Protein AF-A0A7Z0SEP5-F1 (afdb_monomer)

Secondary structure (DSSP, 8-state):
--HHHHHHHHHHHTTT-EEEEE--TTSSEEEEEESSSS-EEEEEHHHHHHSHHHHHHHHHHHHHHTTT---EEEEEEETTEEEEEE----

Nearest PDB structures (foldseek):
  2v0r-assembly2_B  TM=3.341E-01  e=9.254E-01  Homo sapiens
  8uw3-assembly1_A  TM=3.166E-01  e=2.303E+00  Homo sapiens
  8je7-assembly1_A  TM=4.029E-01  e=2.800E+00  Anopheles culicifacies
  5ifu-assembly2_B  TM=3.419E-01  e=4.138E+00  Plasmodium falciparum 3D7

pLDDT: mean 84.77, std 10.26, range [40.44, 94.0]

Mean predicted aligned error: 5.21 Å

Solvent-accessible surface area (backbone atoms only — not comparable to full-atom values): 5281 Å² total; per-residue (Å²): 137,61,69,67,61,55,53,54,59,44,36,72,80,42,80,55,40,63,70,49,71,48,63,60,92,85,68,62,28,36,37,38,33,39,63,75,55,93,20,37,41,36,40,37,44,66,48,58,72,76,35,44,70,64,48,43,52,53,51,45,51,50,55,65,73,43,68,94,53,78,45,46,30,32,52,45,80,55,98,93,39,80,44,78,42,77,55,76,88,124

Foldseek 3Di:
DDPVVLVVLLCVLLVCQFPDKDDDPPLQFMWTAGPPPRAIETEGPCCCVPVRVLVSVVVSVVSVVQPPHHAYWYWDQPPNHTDTDGDPPD

Structure (mmCIF, N/CA/C/O backbone):
data_AF-A0A7Z0SEP5-F1
#
_entry.id   AF-A0A7Z0SEP5-F1
#
loop_
_atom_site.group_PDB
_atom_site.id
_atom_site.type_symbol
_atom_site.label_atom_id
_atom_site.label_alt_id
_atom_site.label_comp_id
_atom_site.label_asym_id
_atom_site.label_entity_id
_atom_site.label_seq_id
_atom_site.pdbx_PDB_ins_code
_atom_site.Cartn_x
_atom_site.Cartn_y
_atom_site.Cartn_z
_atom_site.occupancy
_atom_site.B_iso_or_equiv
_atom_site.auth_seq_id
_atom_site.auth_comp_id
_atom_site.auth_asym_id
_atom_site.auth_atom_id
_atom_site.pdbx_PDB_model_num
ATOM 1 N N . MET A 1 1 ? -15.590 -1.261 4.338 1.00 59.41 1 MET A N 1
ATOM 2 C CA . MET A 1 1 ? -15.109 -0.763 3.027 1.00 59.41 1 MET A CA 1
ATOM 3 C C . MET A 1 1 ? -14.390 -1.892 2.310 1.00 59.41 1 MET A C 1
ATOM 5 O O . MET A 1 1 ? -13.807 -2.725 2.993 1.00 59.41 1 MET A O 1
ATOM 9 N N . SER A 1 2 ? -14.466 -1.976 0.978 1.00 78.81 2 SER A N 1
ATOM 10 C CA . SER A 1 2 ? -13.764 -3.021 0.221 1.00 78.81 2 SER A CA 1
ATOM 11 C C . SER A 1 2 ? -12.383 -2.533 -0.229 1.00 78.81 2 SER A C 1
ATOM 13 O O . SER A 1 2 ? -12.208 -1.368 -0.585 1.00 78.81 2 SER A O 1
ATOM 15 N N . TYR A 1 3 ? -11.403 -3.437 -0.238 1.00 85.56 3 TYR A N 1
ATOM 16 C CA . TYR A 1 3 ? -10.036 -3.156 -0.690 1.00 85.56 3 TYR A CA 1
ATOM 17 C C . TYR A 1 3 ? -9.978 -2.639 -2.138 1.00 85.56 3 TYR A C 1
ATOM 19 O O . TYR A 1 3 ? -9.158 -1.785 -2.453 1.00 85.56 3 TYR A O 1
ATOM 27 N N . GLY A 1 4 ? -10.900 -3.076 -3.003 1.00 85.50 4 GLY A N 1
ATOM 28 C CA . GLY A 1 4 ? -10.980 -2.592 -4.385 1.00 85.50 4 GLY A CA 1
ATOM 29 C C . GLY A 1 4 ? -11.254 -1.086 -4.482 1.00 85.50 4 GLY A C 1
ATOM 30 O O . GLY A 1 4 ? -10.644 -0.407 -5.302 1.00 85.50 4 GLY A O 1
ATOM 31 N N . THR A 1 5 ? -12.101 -0.526 -3.610 1.00 89.25 5 THR A N 1
ATOM 32 C CA . THR A 1 5 ? -12.341 0.928 -3.575 1.00 89.25 5 THR A CA 1
ATOM 33 C C . THR A 1 5 ? -11.083 1.695 -3.169 1.00 89.25 5 THR A C 1
ATOM 35 O O . THR A 1 5 ? -10.810 2.756 -3.727 1.00 89.25 5 THR A O 1
ATOM 38 N N . PHE A 1 6 ? -10.298 1.142 -2.240 1.00 89.44 6 PHE A N 1
ATOM 39 C CA . PHE A 1 6 ? -9.048 1.748 -1.775 1.00 89.44 6 PHE A CA 1
ATOM 40 C C . PHE A 1 6 ? -8.011 1.789 -2.894 1.00 89.44 6 PHE A C 1
ATOM 42 O O . PHE A 1 6 ? -7.454 2.839 -3.205 1.00 89.44 6 PHE A O 1
ATOM 49 N N . VAL A 1 7 ? -7.828 0.658 -3.575 1.00 89.25 7 VAL A N 1
ATOM 50 C CA . VAL A 1 7 ? -6.902 0.546 -4.706 1.00 89.25 7 VAL A CA 1
ATOM 51 C C . VAL A 1 7 ? -7.325 1.444 -5.867 1.00 89.25 7 VAL A C 1
ATOM 53 O O . VAL A 1 7 ? -6.483 2.112 -6.463 1.00 89.25 7 VAL A O 1
ATOM 56 N N . ASN A 1 8 ? -8.625 1.538 -6.157 1.00 88.69 8 ASN A N 1
ATOM 57 C CA . ASN A 1 8 ? -9.131 2.458 -7.175 1.00 88.69 8 ASN A CA 1
ATOM 58 C C . ASN A 1 8 ? -8.826 3.921 -6.833 1.00 88.69 8 ASN A C 1
ATOM 60 O O . ASN A 1 8 ? -8.488 4.692 -7.729 1.00 88.69 8 ASN A O 1
ATOM 64 N N . ALA A 1 9 ? -8.925 4.311 -5.560 1.00 89.06 9 ALA A N 1
ATOM 65 C CA . ALA A 1 9 ? -8.569 5.657 -5.122 1.00 89.06 9 ALA A CA 1
ATOM 66 C C . ALA A 1 9 ? -7.061 5.921 -5.274 1.00 89.06 9 ALA A C 1
ATOM 68 O O . ALA A 1 9 ? -6.681 6.944 -5.841 1.00 89.06 9 ALA A O 1
ATOM 69 N N . LEU A 1 10 ? -6.213 4.965 -4.883 1.00 88.19 10 LEU A N 1
ATOM 70 C CA . LEU A 1 10 ? -4.765 5.047 -5.092 1.00 88.19 10 LEU A CA 1
ATOM 71 C C . LEU A 1 10 ? -4.398 5.213 -6.574 1.00 88.19 10 LEU A C 1
ATOM 73 O O . LEU A 1 10 ? -3.558 6.052 -6.910 1.00 88.19 10 LEU A O 1
ATOM 77 N N . ASN A 1 11 ? -5.038 4.444 -7.461 1.00 84.25 11 ASN A N 1
ATOM 78 C CA . ASN A 1 11 ? -4.736 4.421 -8.895 1.00 84.25 11 ASN A CA 1
ATOM 79 C C . ASN A 1 11 ? -5.125 5.698 -9.652 1.00 84.25 11 ASN A C 1
ATOM 81 O O . ASN A 1 11 ? -4.547 5.955 -10.708 1.00 84.25 11 ASN A O 1
ATOM 85 N N . LYS A 1 12 ? -6.043 6.523 -9.124 1.00 81.44 12 LYS A N 1
ATOM 86 C CA . LYS A 1 12 ? -6.437 7.791 -9.766 1.00 81.44 12 LYS A CA 1
ATOM 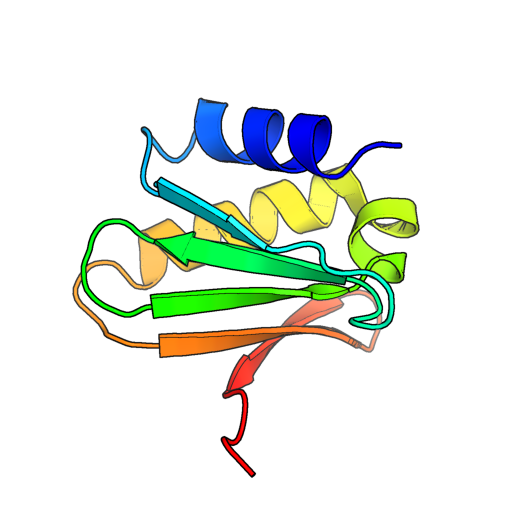87 C C . LYS A 1 12 ? -5.259 8.749 -9.959 1.00 81.44 12 LYS A C 1
ATOM 89 O O . LYS A 1 12 ? -5.193 9.405 -10.992 1.00 81.44 12 LYS A O 1
ATOM 94 N N . GLU A 1 13 ? -4.326 8.800 -9.007 1.00 72.38 13 GLU A N 1
ATOM 95 C CA . GLU A 1 13 ? -3.196 9.747 -9.050 1.00 72.38 13 GLU A CA 1
ATOM 96 C C . GLU A 1 13 ? -1.815 9.094 -9.152 1.00 72.38 13 GLU A C 1
ATOM 98 O O . GLU A 1 13 ? -0.808 9.788 -9.314 1.00 72.38 13 GLU A O 1
ATOM 103 N N . SER A 1 14 ? -1.753 7.765 -9.068 1.00 68.06 14 SER A N 1
ATOM 104 C CA . SER A 1 14 ? -0.524 6.996 -9.288 1.00 68.06 14 SER A CA 1
ATOM 105 C C . SER A 1 14 ? -0.391 6.498 -10.732 1.00 68.06 14 SER A C 1
ATOM 107 O O . SER A 1 14 ? 0.414 5.619 -10.996 1.00 68.06 14 SER A O 1
ATOM 109 N N . GLN A 1 15 ? -1.178 7.035 -11.678 1.00 69.44 15 GLN A N 1
ATOM 110 C CA . GLN A 1 15 ? -1.062 6.783 -13.128 1.00 69.44 15 GLN A CA 1
ATOM 111 C C . GLN A 1 15 ? -1.001 5.290 -13.529 1.00 69.44 15 GLN A C 1
ATOM 113 O O . GLN A 1 15 ? -0.382 4.918 -14.525 1.00 69.44 15 GLN A O 1
ATOM 118 N N . GLY A 1 16 ? -1.659 4.408 -12.768 1.00 69.31 16 GLY A N 1
ATOM 119 C CA . GLY A 1 16 ? -1.650 2.966 -13.037 1.00 69.31 16 GLY A CA 1
ATOM 120 C C . GLY A 1 16 ? -0.360 2.248 -12.624 1.00 69.31 16 GLY A C 1
ATOM 121 O O . GLY A 1 16 ? -0.065 1.173 -13.157 1.00 69.31 16 GLY A O 1
ATOM 122 N N . CYS A 1 17 ? 0.403 2.816 -11.683 1.00 83.25 17 CYS A N 1
ATOM 123 C CA . CYS A 1 17 ? 1.537 2.148 -11.049 1.00 83.25 17 CYS A CA 1
ATOM 124 C C . CYS A 1 17 ? 1.118 0.883 -10.293 1.00 83.25 17 CYS A C 1
ATOM 126 O O . CYS A 1 17 ? 1.934 -0.026 -10.202 1.00 83.25 17 CYS A O 1
ATOM 128 N N . ILE A 1 18 ? -0.113 0.785 -9.778 1.00 88.69 18 ILE A N 1
ATOM 129 C CA . ILE A 1 18 ? -0.602 -0.426 -9.105 1.00 88.69 18 ILE A CA 1
ATOM 130 C C . ILE A 1 18 ? -1.271 -1.332 -10.142 1.00 88.69 18 ILE A C 1
ATOM 132 O O . ILE A 1 18 ? -2.303 -0.979 -10.716 1.00 88.69 18 ILE A O 1
ATOM 136 N N . VAL A 1 19 ? -0.685 -2.509 -10.374 1.00 88.69 19 VAL A N 1
ATOM 137 C CA . VAL A 1 19 ? -1.126 -3.465 -11.410 1.00 88.69 19 VAL A CA 1
ATOM 138 C C . VAL A 1 19 ? -1.989 -4.592 -10.869 1.00 88.69 19 VAL A C 1
ATOM 140 O O . VAL A 1 19 ? -2.798 -5.148 -11.605 1.00 88.69 19 VAL A O 1
ATOM 143 N N . ALA A 1 20 ? -1.825 -4.926 -9.594 1.00 89.44 20 ALA A N 1
ATOM 144 C CA . ALA A 1 20 ? -2.615 -5.937 -8.917 1.00 89.44 20 ALA A CA 1
ATOM 145 C C . ALA A 1 20 ? -2.646 -5.652 -7.417 1.00 89.44 20 ALA A C 1
ATOM 147 O O . ALA A 1 20 ? -1.842 -4.875 -6.893 1.00 89.44 20 ALA A O 1
ATOM 148 N N . TYR A 1 21 ? -3.570 -6.303 -6.724 1.00 91.50 21 TYR A N 1
ATOM 149 C CA . TYR A 1 21 ? -3.572 -6.345 -5.275 1.00 91.50 21 TYR A CA 1
ATOM 150 C C . TYR A 1 21 ? -4.027 -7.720 -4.786 1.00 91.50 21 TYR A C 1
ATOM 152 O O . TYR A 1 21 ? -4.864 -8.356 -5.428 1.00 91.50 21 TYR A O 1
ATOM 160 N N . ASP A 1 22 ? -3.493 -8.151 -3.649 1.00 90.38 22 ASP A N 1
ATOM 161 C CA . ASP A 1 22 ? -3.922 -9.352 -2.933 1.00 90.38 22 ASP A CA 1
ATOM 162 C C . ASP A 1 22 ? -4.532 -8.945 -1.588 1.00 90.38 22 ASP A C 1
ATOM 164 O O . ASP A 1 22 ? -3.992 -8.101 -0.874 1.00 90.38 22 ASP A O 1
ATOM 168 N N . ASN A 1 23 ? -5.679 -9.518 -1.246 1.00 85.50 23 ASN A N 1
ATOM 169 C CA . ASN A 1 23 ? -6.387 -9.284 0.008 1.00 85.50 23 ASN A CA 1
ATOM 170 C C . ASN A 1 23 ? -6.890 -10.590 0.643 1.00 85.50 23 ASN A C 1
ATOM 172 O O . ASN A 1 23 ? -7.958 -10.607 1.268 1.00 85.50 23 ASN A O 1
ATOM 176 N N . ALA A 1 24 ? -6.144 -11.685 0.455 1.00 76.88 24 ALA A N 1
ATOM 177 C CA . ALA A 1 24 ? -6.492 -13.002 0.962 1.00 76.88 24 ALA A CA 1
ATOM 178 C C . ALA A 1 24 ? -6.938 -12.972 2.437 1.00 76.88 24 ALA A C 1
ATOM 180 O O . ALA A 1 24 ? -6.378 -12.283 3.301 1.00 76.88 24 ALA A O 1
ATOM 181 N N . LYS A 1 25 ? -7.997 -13.739 2.731 1.00 64.50 25 LYS A N 1
ATOM 182 C CA . LYS A 1 25 ? -8.547 -13.855 4.087 1.00 64.50 25 LYS A CA 1
ATOM 183 C C . LYS A 1 25 ? -7.448 -14.320 5.046 1.00 64.50 25 LYS A C 1
ATOM 185 O O . LYS A 1 25 ? -6.861 -15.373 4.843 1.00 64.50 25 LYS A O 1
ATOM 190 N N . GLY A 1 26 ? -7.222 -13.545 6.108 1.00 67.94 26 GLY A N 1
ATOM 191 C CA . GLY A 1 26 ? -6.214 -13.834 7.136 1.00 67.94 26 GLY A CA 1
ATOM 192 C C . GLY A 1 26 ? -4.948 -12.976 7.058 1.00 67.94 26 GLY A C 1
ATOM 193 O O . GLY A 1 26 ? -4.221 -12.927 8.039 1.00 67.94 26 GLY A O 1
ATOM 194 N N . HIS A 1 27 ? -4.721 -12.226 5.972 1.00 71.44 27 HIS A N 1
ATOM 195 C CA . HIS A 1 27 ? -3.535 -11.361 5.839 1.00 71.44 27 HIS A CA 1
ATOM 196 C C . HIS A 1 27 ? -3.601 -10.092 6.705 1.00 71.44 27 HIS A C 1
ATOM 198 O O . HIS A 1 27 ? -2.613 -9.380 6.836 1.00 71.44 27 HIS A O 1
ATOM 204 N N . GLY A 1 28 ? -4.771 -9.764 7.266 1.00 85.50 28 GLY A N 1
ATOM 205 C CA . GLY A 1 28 ? -4.952 -8.554 8.073 1.00 85.50 28 GLY A CA 1
ATOM 206 C C . GLY A 1 28 ? -4.784 -7.250 7.285 1.00 85.50 28 GLY A C 1
ATOM 207 O O . GLY A 1 28 ? -4.591 -6.202 7.891 1.00 85.50 28 GLY A O 1
ATOM 208 N N . GLY A 1 29 ? -4.852 -7.293 5.950 1.00 89.38 29 GLY A N 1
ATOM 209 C CA . GLY A 1 29 ? -4.584 -6.149 5.085 1.00 89.38 29 GLY A CA 1
ATOM 210 C C . GLY A 1 29 ? -4.625 -6.491 3.599 1.00 89.38 29 GLY A C 1
ATOM 211 O O . GLY A 1 29 ? -5.259 -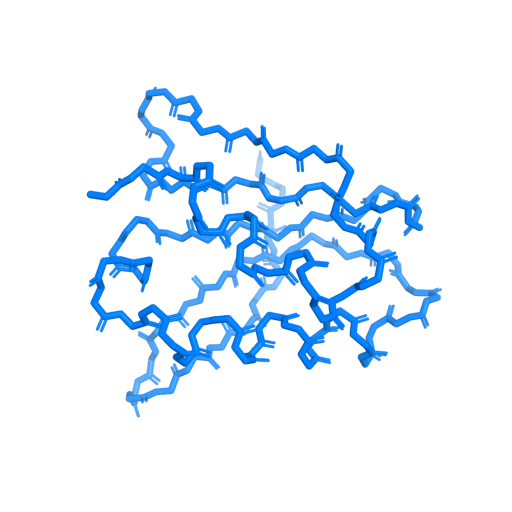7.463 3.188 1.00 89.38 29 GLY A O 1
ATOM 212 N N . CYS A 1 30 ? -3.951 -5.666 2.805 1.00 91.31 30 CYS A N 1
ATOM 213 C CA . CYS A 1 30 ? -3.870 -5.752 1.354 1.00 91.31 30 CYS A CA 1
ATOM 214 C C . CYS A 1 30 ? -2.420 -5.585 0.895 1.00 91.31 30 CYS A C 1
ATOM 216 O O . CYS A 1 30 ? -1.749 -4.662 1.340 1.00 91.31 30 CYS A O 1
ATOM 218 N N . ILE A 1 31 ? -1.943 -6.423 -0.020 1.00 92.31 31 ILE A N 1
ATOM 219 C CA . ILE A 1 31 ? -0.645 -6.265 -0.683 1.00 92.31 31 ILE A CA 1
ATOM 220 C C . ILE A 1 31 ? -0.887 -5.595 -2.031 1.00 92.31 31 ILE A C 1
ATOM 222 O O . ILE A 1 31 ? -1.687 -6.077 -2.824 1.00 92.31 31 ILE A O 1
ATOM 226 N N . LEU A 1 32 ? -0.217 -4.480 -2.292 1.00 91.88 32 LEU A N 1
ATOM 227 C CA . LEU A 1 32 ? -0.229 -3.779 -3.571 1.00 91.88 32 LEU A CA 1
ATOM 228 C C . LEU A 1 32 ? 0.961 -4.245 -4.403 1.00 91.88 32 LEU A C 1
ATOM 230 O O . LEU A 1 32 ? 2.088 -4.204 -3.915 1.00 91.88 32 LEU A O 1
ATOM 234 N N . HIS A 1 33 ? 0.724 -4.636 -5.651 1.00 91.00 33 HIS A N 1
ATOM 235 C CA . HIS A 1 33 ? 1.771 -4.979 -6.611 1.00 91.00 33 HIS A CA 1
ATOM 236 C C . HIS A 1 33 ? 1.987 -3.818 -7.574 1.00 91.00 33 HIS A C 1
ATOM 238 O O . HIS A 1 33 ? 1.030 -3.326 -8.185 1.00 91.00 33 HIS A O 1
ATOM 244 N N . LEU A 1 34 ? 3.240 -3.390 -7.724 1.00 89.12 34 LEU A N 1
ATOM 245 C CA . LEU A 1 34 ? 3.602 -2.257 -8.570 1.00 89.12 34 LEU A CA 1
ATOM 246 C C . LEU A 1 34 ? 4.079 -2.706 -9.961 1.00 89.12 34 LEU A C 1
ATOM 248 O O . LEU A 1 34 ? 4.628 -3.791 -10.127 1.00 89.12 34 LEU A O 1
ATOM 252 N N . ARG A 1 35 ? 3.840 -1.872 -10.981 1.00 83.19 35 ARG A N 1
ATOM 253 C CA . ARG A 1 35 ? 4.151 -2.148 -12.396 1.00 83.19 35 ARG A CA 1
ATOM 254 C C . ARG A 1 35 ? 5.649 -2.260 -12.652 1.00 83.19 35 ARG A C 1
ATOM 256 O O . ARG A 1 35 ? 6.095 -3.095 -13.436 1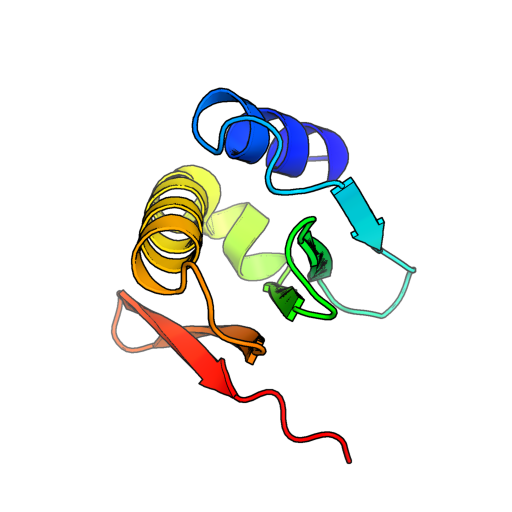.00 83.19 35 ARG A O 1
ATOM 263 N N . THR A 1 36 ? 6.413 -1.344 -12.074 1.00 69.31 36 THR A N 1
ATOM 264 C CA . THR A 1 36 ? 7.845 -1.217 -12.313 1.00 69.31 36 THR A CA 1
ATOM 265 C C . THR A 1 36 ? 8.579 -2.121 -11.335 1.00 69.31 36 THR A C 1
ATOM 267 O O . THR A 1 36 ? 8.876 -1.692 -10.224 1.00 69.31 36 THR A O 1
ATOM 270 N N . ARG A 1 37 ? 8.894 -3.344 -11.790 1.00 69.88 37 ARG A N 1
ATOM 271 C CA . ARG A 1 37 ? 9.722 -4.348 -11.083 1.00 69.88 37 ARG A CA 1
ATOM 272 C C . ARG A 1 37 ? 8.998 -5.006 -9.888 1.00 69.88 37 ARG A C 1
ATOM 274 O O . ARG A 1 37 ? 7.871 -4.605 -9.603 1.00 69.88 37 ARG A O 1
ATOM 281 N N . PRO A 1 38 ? 9.530 -6.077 -9.253 1.00 79.12 38 PRO A N 1
ATOM 282 C CA . PRO A 1 38 ? 8.786 -6.843 -8.255 1.00 79.12 38 PRO A CA 1
ATOM 283 C C . PRO A 1 38 ? 8.737 -6.091 -6.917 1.00 79.12 38 PRO A C 1
ATOM 285 O O . PRO A 1 38 ? 9.275 -6.554 -5.922 1.0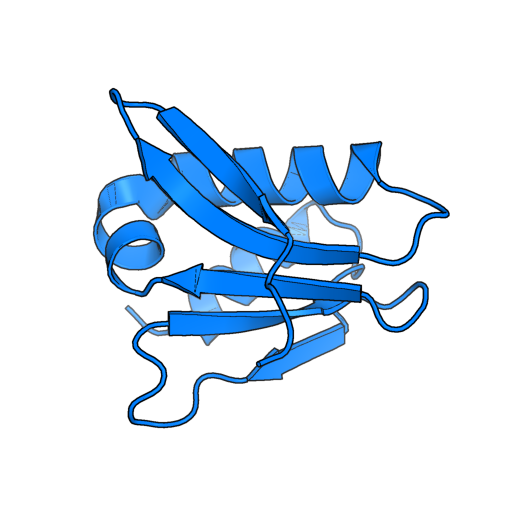0 79.12 38 PRO A O 1
ATOM 288 N N . SER A 1 39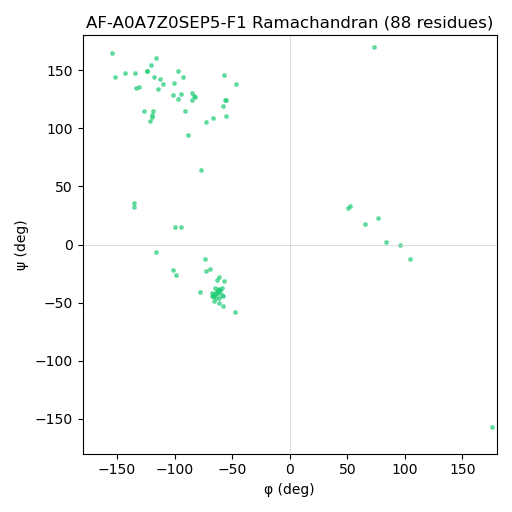 ? 8.092 -4.926 -6.895 1.00 88.75 39 SER A N 1
ATOM 289 C CA . SER A 1 39 ? 7.895 -4.121 -5.694 1.00 88.75 39 SER A CA 1
ATOM 290 C C . SER A 1 39 ? 6.495 -4.325 -5.135 1.00 88.75 39 SER A C 1
ATOM 292 O O . SER A 1 39 ? 5.505 -4.367 -5.878 1.00 88.75 39 SER A O 1
ATOM 294 N N . THR A 1 40 ? 6.409 -4.425 -3.811 1.00 92.06 40 THR A N 1
ATOM 295 C CA . THR A 1 40 ? 5.144 -4.608 -3.101 1.00 92.06 40 THR A CA 1
ATOM 296 C C . THR A 1 40 ? 5.019 -3.688 -1.897 1.00 92.06 40 THR A C 1
ATOM 298 O O . THR A 1 40 ? 6.001 -3.379 -1.222 1.00 92.06 40 THR A O 1
ATOM 301 N N . ILE A 1 41 ? 3.785 -3.278 -1.600 1.00 92.50 41 ILE A N 1
ATOM 302 C CA . ILE A 1 41 ? 3.448 -2.540 -0.378 1.00 92.50 41 ILE A CA 1
ATOM 303 C C . ILE A 1 41 ? 2.312 -3.268 0.334 1.00 92.50 41 ILE A C 1
ATOM 305 O O . ILE A 1 41 ? 1.202 -3.337 -0.187 1.00 92.50 41 ILE A O 1
ATOM 309 N N . PHE A 1 42 ? 2.569 -3.795 1.524 1.00 93.44 42 PHE A N 1
ATOM 310 C CA . PHE A 1 42 ? 1.540 -4.307 2.415 1.00 93.44 42 PHE A CA 1
ATOM 311 C C . PHE A 1 42 ? 0.898 -3.162 3.204 1.00 93.44 42 PHE A C 1
ATOM 313 O O . PHE A 1 42 ? 1.583 -2.389 3.867 1.00 93.44 42 PHE A O 1
ATOM 320 N N . VAL A 1 43 ? -0.426 -3.077 3.155 1.00 92.75 43 VAL A N 1
ATOM 321 C CA . VAL A 1 43 ? -1.239 -2.076 3.843 1.00 92.75 43 VAL A CA 1
ATOM 322 C C . VAL A 1 43 ? -2.196 -2.793 4.802 1.00 92.75 43 VAL A C 1
ATOM 324 O O . VAL A 1 43 ? -3.139 -3.446 4.342 1.00 92.75 43 VAL A O 1
ATOM 327 N N . PRO A 1 44 ? -1.999 -2.685 6.126 1.00 92.62 44 PRO A N 1
ATOM 328 C CA . PRO A 1 44 ? -2.908 -3.241 7.122 1.00 92.62 44 PRO A CA 1
ATOM 329 C C . PRO A 1 44 ? -4.345 -2.725 6.978 1.00 92.62 44 PRO A C 1
ATOM 331 O O . PRO A 1 44 ? -4.589 -1.557 6.664 1.00 92.62 44 PRO A O 1
ATOM 334 N N . SER A 1 45 ? -5.325 -3.573 7.284 1.00 91.06 45 SER A N 1
ATOM 335 C CA . SER A 1 45 ? -6.748 -3.223 7.226 1.00 91.06 45 SER A CA 1
ATOM 336 C C . SER A 1 45 ? -7.119 -2.120 8.219 1.00 91.06 45 SER A C 1
ATOM 338 O O . SER A 1 45 ? -8.009 -1.316 7.936 1.00 91.06 45 SER A O 1
ATOM 340 N N . SER A 1 46 ? -6.421 -2.050 9.356 1.00 91.06 46 SER A N 1
ATOM 341 C CA . SER A 1 46 ? -6.567 -0.986 10.351 1.00 91.06 46 SER A CA 1
ATOM 342 C C . SER A 1 46 ? -6.197 0.377 9.772 1.00 91.06 46 SER A C 1
ATOM 344 O O . SER A 1 46 ? -6.926 1.339 9.985 1.00 91.06 46 SER A O 1
ATOM 346 N N . ILE A 1 47 ? -5.131 0.453 8.972 1.00 92.25 47 ILE A N 1
ATOM 347 C CA . ILE A 1 47 ? -4.706 1.686 8.298 1.00 92.25 47 ILE A CA 1
ATOM 348 C C . ILE A 1 47 ? -5.723 2.091 7.234 1.00 92.25 47 ILE A C 1
ATOM 350 O O . ILE A 1 47 ? -6.136 3.246 7.196 1.00 92.25 47 ILE A O 1
ATOM 354 N N . ILE A 1 48 ? -6.203 1.137 6.434 1.00 90.06 48 ILE A N 1
ATOM 355 C CA . ILE A 1 48 ? -7.243 1.404 5.430 1.00 90.06 48 ILE A CA 1
ATOM 356 C C . ILE A 1 48 ? -8.525 1.910 6.106 1.00 90.06 48 ILE A C 1
ATOM 358 O O . ILE A 1 48 ? -9.169 2.821 5.603 1.00 90.06 48 ILE A O 1
ATOM 362 N N . THR A 1 49 ? -8.899 1.347 7.254 1.00 89.94 49 THR A N 1
ATOM 363 C CA . THR A 1 49 ? -10.155 1.696 7.935 1.00 89.94 49 THR A CA 1
ATOM 364 C C . THR A 1 49 ? -10.064 3.019 8.696 1.00 89.94 49 THR A C 1
ATOM 366 O O . THR A 1 49 ? -11.010 3.800 8.659 1.00 89.94 49 THR A O 1
ATOM 369 N N . ASN A 1 50 ? -8.944 3.276 9.375 1.00 91.56 50 ASN A N 1
ATOM 370 C CA . ASN A 1 50 ? -8.816 4.388 10.322 1.00 91.56 50 ASN A CA 1
ATOM 371 C C . ASN A 1 50 ? -8.072 5.600 9.746 1.00 91.56 50 ASN A C 1
ATOM 373 O O . ASN A 1 50 ? -8.222 6.707 10.255 1.00 91.56 50 ASN A O 1
ATOM 377 N N . HIS A 1 51 ? -7.265 5.405 8.702 1.00 91.94 51 HIS A N 1
ATOM 378 C CA . HIS A 1 51 ? -6.346 6.414 8.170 1.00 91.94 51 HIS A CA 1
ATOM 379 C C . HIS A 1 51 ? -6.402 6.487 6.640 1.00 91.94 51 HIS A C 1
ATOM 381 O O . HIS A 1 51 ? -5.382 6.713 5.998 1.00 91.94 51 HIS A O 1
ATOM 387 N N . TRP A 1 52 ? -7.588 6.298 6.054 1.00 90.19 52 TRP A N 1
ATOM 388 C CA . TRP A 1 52 ? -7.805 6.189 4.606 1.00 90.19 52 TRP A CA 1
ATOM 389 C C . TRP A 1 52 ? -7.110 7.285 3.780 1.00 90.19 52 TRP A C 1
ATOM 391 O O . TRP A 1 52 ? -6.284 6.968 2.926 1.00 90.19 52 TRP A O 1
ATOM 401 N N . ASP A 1 53 ? -7.412 8.560 4.046 1.00 90.75 53 ASP A N 1
ATOM 402 C CA . ASP A 1 53 ? -6.886 9.681 3.250 1.00 90.75 53 ASP A CA 1
ATOM 403 C C . ASP A 1 53 ? -5.368 9.826 3.409 1.00 90.75 53 ASP A C 1
ATOM 405 O O . ASP A 1 53 ? -4.638 9.942 2.424 1.00 90.75 53 ASP A O 1
ATOM 409 N N . ALA A 1 54 ? -4.880 9.725 4.650 1.00 91.62 54 ALA A N 1
ATOM 410 C CA . ALA A 1 54 ? -3.452 9.773 4.950 1.00 91.62 54 ALA A CA 1
ATOM 411 C C . ALA A 1 54 ? -2.695 8.611 4.286 1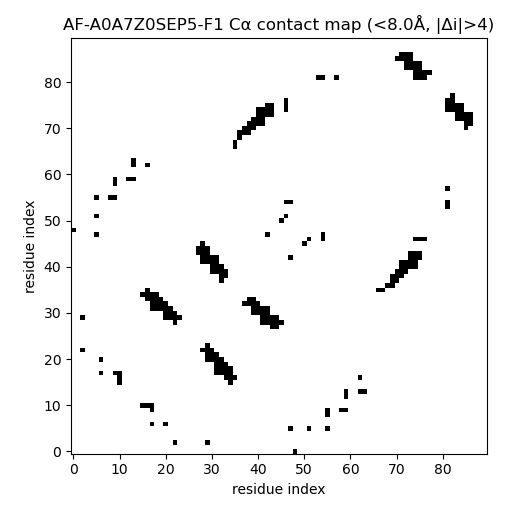.00 91.62 54 ALA A C 1
ATOM 413 O O . ALA A 1 54 ? -1.602 8.802 3.759 1.00 91.62 54 ALA A O 1
ATOM 414 N N . ALA A 1 55 ? -3.286 7.412 4.271 1.00 92.12 55 ALA A N 1
ATOM 415 C CA . ALA A 1 55 ? -2.707 6.233 3.644 1.00 92.12 55 ALA A CA 1
ATOM 416 C C . ALA A 1 55 ? -2.610 6.393 2.130 1.00 92.12 55 ALA A C 1
ATOM 418 O O . ALA A 1 55 ? -1.573 6.065 1.557 1.00 92.12 55 ALA A O 1
ATOM 419 N N . ILE A 1 56 ? -3.651 6.930 1.487 1.00 90.88 56 ILE A N 1
ATOM 420 C CA . ILE A 1 56 ? -3.626 7.202 0.048 1.00 90.88 56 ILE A CA 1
ATOM 421 C C . ILE A 1 56 ? -2.477 8.146 -0.294 1.00 90.88 56 ILE A C 1
ATOM 423 O O . ILE A 1 56 ? -1.647 7.801 -1.137 1.00 90.88 56 ILE A O 1
ATOM 427 N N . GLN A 1 57 ? -2.398 9.286 0.395 1.00 91.06 57 GLN A N 1
ATOM 428 C CA . GLN A 1 57 ? -1.374 10.290 0.131 1.00 91.06 57 GLN A CA 1
ATOM 429 C C . GLN A 1 57 ? 0.037 9.730 0.365 1.00 91.06 57 GLN A C 1
ATOM 431 O O . GLN A 1 57 ? 0.886 9.798 -0.524 1.00 91.06 57 GLN A O 1
ATOM 436 N N . ALA A 1 58 ? 0.274 9.103 1.521 1.00 92.12 58 ALA A N 1
ATOM 437 C CA . ALA A 1 58 ? 1.587 8.576 1.882 1.00 92.12 58 ALA A CA 1
ATOM 438 C C . ALA A 1 58 ? 2.061 7.480 0.912 1.00 92.12 58 ALA A C 1
ATOM 440 O O . ALA A 1 58 ? 3.224 7.458 0.509 1.00 92.12 58 ALA A O 1
ATOM 441 N N . ILE A 1 59 ? 1.169 6.569 0.503 1.00 91.69 59 ILE A N 1
ATOM 442 C CA . ILE A 1 59 ? 1.506 5.497 -0.444 1.00 91.69 59 ILE A CA 1
ATOM 443 C C . ILE A 1 59 ? 1.811 6.081 -1.825 1.00 91.69 59 ILE A C 1
ATOM 445 O O . ILE A 1 59 ? 2.770 5.654 -2.466 1.00 91.69 59 ILE A O 1
ATOM 449 N N . GLN A 1 60 ? 1.041 7.065 -2.288 1.00 89.56 60 GLN A N 1
ATOM 450 C CA . GLN A 1 60 ? 1.291 7.721 -3.573 1.00 89.56 60 GLN A CA 1
ATOM 451 C C . GLN A 1 60 ? 2.631 8.460 -3.587 1.00 89.56 60 GLN A C 1
ATOM 453 O O . GLN A 1 60 ? 3.406 8.297 -4.531 1.00 89.56 60 GLN A O 1
ATOM 458 N N . GLU A 1 61 ? 2.933 9.227 -2.539 1.00 89.44 61 GLU A N 1
ATOM 459 C CA . GLU A 1 61 ? 4.229 9.889 -2.373 1.00 89.44 61 GLU A CA 1
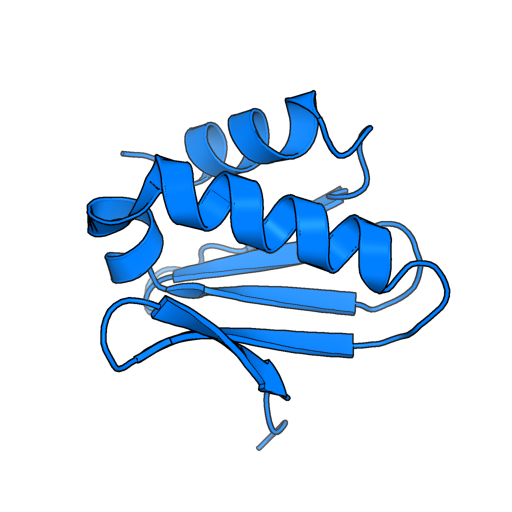ATOM 460 C C . GLU A 1 61 ? 5.368 8.867 -2.350 1.00 89.44 61 GLU A C 1
ATOM 462 O O . GLU A 1 61 ? 6.372 9.046 -3.041 1.00 89.44 61 GLU A O 1
ATOM 467 N N . LYS A 1 62 ? 5.191 7.747 -1.639 1.00 89.06 62 LYS A N 1
ATOM 468 C CA . LYS A 1 62 ? 6.193 6.680 -1.587 1.00 89.06 62 LYS A CA 1
ATOM 469 C C . LYS A 1 62 ? 6.429 6.029 -2.948 1.00 89.06 62 LYS A C 1
ATOM 471 O O . LYS A 1 62 ? 7.585 5.783 -3.293 1.00 89.06 62 LYS A O 1
ATOM 476 N N . ILE A 1 63 ? 5.369 5.769 -3.718 1.00 86.94 63 ILE A N 1
ATOM 477 C CA . ILE A 1 63 ? 5.468 5.218 -5.078 1.00 86.94 63 ILE A CA 1
ATOM 478 C C . ILE A 1 63 ? 6.241 6.184 -5.984 1.00 86.94 63 ILE A C 1
ATOM 480 O O . ILE A 1 63 ? 7.165 5.747 -6.663 1.00 86.94 63 ILE A O 1
ATOM 484 N N . ARG A 1 64 ? 5.926 7.488 -5.946 1.00 84.44 64 ARG A N 1
ATOM 485 C CA . ARG A 1 64 ? 6.635 8.518 -6.731 1.00 84.44 64 ARG A CA 1
ATOM 486 C C . ARG A 1 64 ? 8.104 8.652 -6.320 1.00 84.44 64 ARG A C 1
ATOM 488 O O . ARG A 1 64 ? 8.972 8.749 -7.173 1.00 84.44 64 ARG A O 1
ATOM 495 N N . ALA A 1 65 ? 8.399 8.631 -5.021 1.00 84.69 65 ALA A N 1
ATOM 496 C CA . ALA A 1 65 ? 9.763 8.780 -4.511 1.00 84.69 65 ALA A CA 1
ATOM 497 C C . ALA A 1 65 ? 10.651 7.547 -4.751 1.00 84.69 65 ALA A C 1
ATOM 499 O O . ALA A 1 65 ? 11.873 7.660 -4.740 1.00 84.69 65 ALA A O 1
ATOM 500 N N . SER A 1 66 ? 10.049 6.370 -4.931 1.00 78.62 66 SER A N 1
ATOM 501 C CA . SER A 1 66 ? 10.775 5.103 -5.096 1.00 78.62 66 SER A CA 1
ATOM 502 C C . SER A 1 66 ? 10.882 4.671 -6.564 1.00 78.62 66 SER A C 1
ATOM 504 O O . SER A 1 66 ? 11.191 3.512 -6.848 1.00 78.62 66 SER A O 1
ATOM 506 N N . GLU A 1 67 ? 10.606 5.582 -7.500 1.00 70.00 67 GLU A N 1
ATOM 507 C CA . GLU A 1 67 ? 10.663 5.313 -8.933 1.00 70.00 67 GLU A CA 1
ATOM 508 C C . GLU A 1 67 ? 12.075 4.829 -9.322 1.00 70.00 67 GLU A C 1
ATOM 510 O O . GLU A 1 67 ? 13.075 5.505 -9.089 1.00 70.00 67 GLU A O 1
ATOM 515 N N . GLY A 1 68 ? 12.169 3.607 -9.861 1.00 68.50 68 GLY A N 1
ATOM 516 C CA . GLY A 1 68 ? 13.440 2.988 -10.262 1.00 68.50 68 GLY A CA 1
ATOM 517 C C . GLY A 1 68 ? 14.100 2.045 -9.244 1.00 68.50 68 GLY A C 1
ATOM 518 O O . GLY A 1 68 ? 15.129 1.450 -9.581 1.00 68.50 68 GLY A O 1
ATOM 519 N N . HIS A 1 69 ? 13.512 1.841 -8.059 1.00 72.06 69 HIS A N 1
ATOM 520 C CA . HIS A 1 69 ? 14.032 0.929 -7.030 1.00 72.06 69 HIS A CA 1
ATOM 521 C C . HIS A 1 69 ? 13.075 -0.231 -6.712 1.00 72.06 69 HIS A C 1
ATOM 523 O O . HIS A 1 69 ? 11.856 -0.059 -6.679 1.00 72.06 69 HIS A O 1
ATOM 529 N N . ASP A 1 70 ? 13.647 -1.403 -6.427 1.00 81.06 70 ASP A N 1
ATOM 530 C CA . ASP A 1 70 ? 12.905 -2.586 -5.978 1.00 81.06 70 ASP A CA 1
ATOM 531 C C . ASP A 1 70 ? 12.718 -2.511 -4.458 1.00 81.06 70 ASP A C 1
ATOM 533 O O . ASP A 1 70 ? 13.680 -2.267 -3.724 1.00 81.06 70 ASP A O 1
ATOM 537 N N . PHE A 1 71 ? 11.490 -2.702 -3.971 1.00 86.75 71 PHE A N 1
ATOM 538 C CA . PHE A 1 71 ? 11.203 -2.659 -2.537 1.00 86.75 71 PHE A CA 1
ATOM 539 C C . PHE A 1 71 ? 10.004 -3.518 -2.139 1.00 86.75 71 PHE A C 1
ATOM 541 O O . PHE A 1 71 ? 8.986 -3.570 -2.824 1.00 86.75 71 PHE A O 1
ATOM 548 N N . HIS A 1 72 ? 10.098 -4.116 -0.956 1.00 90.62 72 HIS A N 1
ATOM 549 C CA . HIS A 1 72 ? 8.988 -4.779 -0.280 1.00 90.62 72 HIS A CA 1
ATOM 550 C C . HIS A 1 72 ? 8.777 -4.070 1.047 1.00 90.62 72 HIS A C 1
ATOM 552 O O . HIS A 1 72 ? 9.655 -4.108 1.909 1.00 90.62 72 HIS A O 1
ATOM 558 N N . LEU A 1 73 ? 7.661 -3.362 1.186 1.00 92.25 73 LEU A N 1
ATOM 559 C CA . LEU A 1 73 ? 7.404 -2.496 2.332 1.00 92.25 73 LEU A CA 1
ATOM 560 C C . LEU A 1 73 ? 6.101 -2.874 3.024 1.00 92.25 73 LEU A C 1
ATOM 562 O O . LEU A 1 73 ? 5.148 -3.280 2.368 1.00 92.25 73 LEU A O 1
ATOM 566 N N . ALA A 1 74 ? 6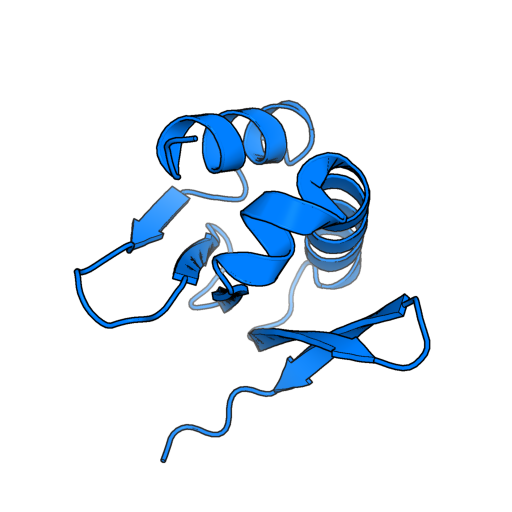.040 -2.667 4.331 1.00 93.25 74 ALA A N 1
ATOM 567 C CA . ALA A 1 74 ? 4.809 -2.648 5.104 1.00 93.25 74 ALA A CA 1
ATOM 568 C C . ALA A 1 74 ? 4.523 -1.217 5.571 1.00 93.25 74 ALA A C 1
ATOM 570 O O . ALA A 1 74 ? 5.437 -0.496 5.976 1.00 93.25 74 ALA A O 1
ATOM 571 N N . VAL A 1 75 ? 3.259 -0.808 5.492 1.00 94.00 75 VAL A N 1
ATOM 572 C CA . VAL A 1 75 ? 2.791 0.455 6.060 1.00 94.00 75 VAL A CA 1
ATOM 573 C C . VAL A 1 75 ? 2.471 0.229 7.531 1.00 94.00 75 VAL A C 1
ATOM 575 O O . VAL A 1 75 ? 1.639 -0.617 7.853 1.00 94.00 75 VAL A O 1
ATOM 578 N N . ASN A 1 76 ? 3.085 1.020 8.401 1.00 93.12 76 ASN A N 1
ATOM 579 C CA . ASN A 1 76 ? 2.806 1.052 9.830 1.00 93.12 76 ASN A CA 1
ATOM 580 C C . ASN A 1 76 ? 2.243 2.418 10.225 1.00 93.12 76 ASN A C 1
ATOM 582 O O . ASN A 1 76 ? 2.379 3.397 9.493 1.00 93.12 76 ASN A O 1
ATOM 586 N N . TYR A 1 77 ? 1.584 2.474 11.380 1.00 90.62 77 TYR A N 1
ATOM 587 C CA . TYR A 1 77 ? 1.140 3.723 11.989 1.00 90.62 77 TYR A CA 1
ATOM 588 C C . TYR A 1 77 ? 1.765 3.836 13.374 1.00 90.62 77 TYR A C 1
ATOM 590 O O . TYR A 1 77 ? 1.368 3.128 14.299 1.00 90.62 77 TYR A O 1
ATOM 598 N N . GLU A 1 78 ? 2.753 4.712 13.503 1.00 89.75 78 GLU A N 1
ATOM 599 C CA . GLU A 1 78 ? 3.538 4.892 14.719 1.00 89.75 78 GLU A CA 1
ATOM 600 C C . GLU A 1 78 ? 3.614 6.372 15.073 1.00 89.75 78 GLU A C 1
ATOM 602 O O . GLU A 1 78 ? 3.827 7.225 14.214 1.00 89.75 78 GLU A O 1
ATOM 607 N N . ASN A 1 79 ? 3.428 6.695 16.355 1.00 88.06 79 ASN A N 1
ATOM 608 C CA . ASN A 1 79 ? 3.519 8.068 16.867 1.00 88.06 79 ASN A CA 1
ATOM 609 C C . ASN A 1 79 ? 2.647 9.084 16.102 1.00 88.06 79 ASN A C 1
ATOM 611 O O . ASN A 1 79 ? 3.011 10.249 15.953 1.00 88.06 79 ASN A O 1
ATOM 615 N N . GLY A 1 80 ? 1.488 8.644 15.607 1.00 86.94 80 GLY A N 1
ATOM 616 C CA . GLY A 1 80 ? 0.565 9.497 14.861 1.00 86.94 80 GLY A CA 1
ATOM 617 C C . GLY A 1 80 ? 0.889 9.653 13.370 1.00 86.94 80 GLY A C 1
ATOM 618 O O . GLY A 1 80 ? 0.173 10.378 12.679 1.00 86.94 80 GLY A O 1
ATOM 619 N N . MET A 1 81 ? 1.930 8.985 12.864 1.00 89.75 81 MET A N 1
ATOM 620 C CA . MET A 1 81 ? 2.401 9.097 11.484 1.00 89.75 81 MET A CA 1
ATOM 621 C C . MET A 1 81 ? 2.446 7.740 10.783 1.00 89.75 81 MET A C 1
ATOM 623 O O . MET A 1 81 ? 2.673 6.704 11.404 1.00 89.75 81 MET A O 1
ATOM 627 N N . LEU A 1 82 ? 2.241 7.755 9.465 1.00 92.69 82 LEU A N 1
ATOM 628 C CA . LEU A 1 82 ? 2.416 6.569 8.633 1.00 92.69 82 LEU A CA 1
ATOM 629 C C . LEU A 1 82 ? 3.891 6.398 8.270 1.00 92.69 82 LEU A C 1
ATOM 631 O O . LEU A 1 82 ? 4.515 7.321 7.746 1.00 92.69 82 LEU A O 1
ATOM 635 N N . THR A 1 83 ? 4.433 5.212 8.523 1.00 93.69 83 THR A N 1
ATOM 636 C CA . THR A 1 83 ? 5.821 4.850 8.222 1.00 93.69 83 THR A CA 1
ATOM 637 C C . THR A 1 83 ? 5.868 3.655 7.272 1.00 93.69 83 THR A C 1
ATOM 639 O O . THR A 1 83 ? 4.922 2.873 7.180 1.00 93.69 83 THR A O 1
ATOM 642 N N . PHE A 1 84 ? 6.964 3.536 6.519 1.00 93.25 84 PHE A N 1
ATOM 643 C CA . PHE A 1 84 ? 7.188 2.440 5.576 1.00 93.25 84 PHE A CA 1
ATOM 644 C C 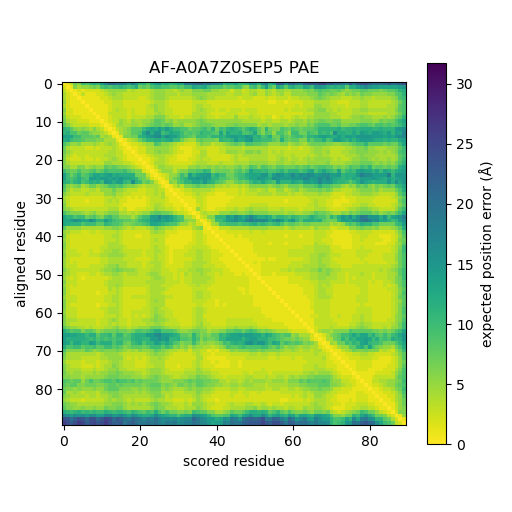. PHE A 1 84 ? 8.425 1.661 5.988 1.00 93.25 84 PHE A C 1
ATOM 646 O O . PHE A 1 84 ? 9.538 2.185 5.911 1.00 93.25 84 PHE A O 1
ATOM 653 N N . GLU A 1 85 ? 8.236 0.406 6.369 1.00 92.00 85 GLU A N 1
ATOM 654 C CA . GLU A 1 85 ? 9.322 -0.452 6.830 1.00 92.00 85 GLU A CA 1
ATOM 655 C C . GLU A 1 85 ? 9.587 -1.589 5.847 1.00 92.00 85 GLU A C 1
ATOM 657 O O . GLU A 1 85 ? 8.633 -2.137 5.291 1.00 92.00 85 GLU A O 1
ATOM 662 N N . PRO A 1 86 ? 10.855 -1.984 5.623 1.00 90.44 86 PRO A N 1
ATOM 663 C CA . PRO A 1 86 ? 11.171 -3.171 4.844 1.00 90.44 86 PRO A CA 1
ATOM 664 C C . PRO A 1 86 ? 10.477 -4.405 5.414 1.00 90.44 86 PRO A C 1
ATOM 666 O O . PRO A 1 86 ? 10.670 -4.769 6.576 1.00 90.44 86 PRO A O 1
ATOM 669 N N . GLN A 1 87 ? 9.707 -5.086 4.574 1.00 83.00 87 GLN A N 1
ATOM 670 C CA . GLN A 1 87 ? 9.134 -6.371 4.920 1.00 83.00 87 GLN A CA 1
ATOM 671 C C . GLN A 1 87 ? 10.275 -7.393 4.909 1.00 83.00 87 GLN A C 1
ATOM 673 O O . GLN A 1 87 ? 10.795 -7.758 3.853 1.00 83.00 87 GLN A O 1
ATOM 678 N N . LYS A 1 88 ? 10.726 -7.821 6.092 1.00 65.50 88 LYS A N 1
ATOM 679 C CA . LYS A 1 88 ? 11.688 -8.922 6.188 1.00 65.50 88 LYS A CA 1
ATOM 680 C C . LYS A 1 88 ? 10.982 -10.185 5.704 1.00 65.50 88 LYS A C 1
ATOM 682 O O . LYS A 1 88 ? 10.101 -10.690 6.395 1.00 65.50 88 LYS A O 1
ATOM 687 N N . ASN A 1 89 ? 11.360 -10.679 4.525 1.00 50.12 89 ASN A N 1
ATOM 688 C CA . ASN A 1 89 ? 11.036 -12.045 4.128 1.00 50.12 89 ASN A CA 1
ATOM 689 C C . ASN A 1 89 ? 11.575 -12.957 5.234 1.00 50.12 89 ASN A C 1
ATOM 691 O O . ASN A 1 89 ? 12.786 -13.010 5.451 1.00 50.12 89 ASN A O 1
ATOM 695 N N . THR A 1 90 ? 10.664 -13.564 5.988 1.00 40.44 90 THR A N 1
ATOM 696 C CA . THR A 1 90 ? 10.984 -14.593 6.981 1.00 40.44 90 THR A CA 1
ATOM 697 C C . THR A 1 90 ? 10.661 -15.940 6.371 1.00 40.44 90 THR A C 1
ATOM 699 O O . THR A 1 90 ? 9.642 -16.005 5.646 1.00 40.44 90 THR A O 1
#

Radius of gyration: 11.96 Å; Cα contacts (8 Å, |Δi|>4): 131; chains: 1; bounding box: 29×25×30 Å

Sequence (90 aa):
MSYGTFVNALNKESQGCIVAYDNAKGHGGCILHLRTRPSTIFVPSSIITNHWDAAIQAIQEKIRASEGHDFHLAVNYENGMLTFEPQKNT